Protein AF-A0A9Y2D6C5-F1 (afdb_monomer_lite)

Secondary structure (DSSP, 8-state):
----------SHHHHHHHHHHHHHHHHHHHHH-TT--S----HHHHHHHHHHHHHHHTTPPP--TTTTTT--HHHHHHHHHHHHHHHHHHHHHTT---HHHHHHHHHHHHHHHHHHHHHHHTT--HHHHHHHHHHHHHHHHHHTTHHHHT-

Structure (mmCIF, N/CA/C/O backbone):
data_AF-A0A9Y2D6C5-F1
#
_entry.id   AF-A0A9Y2D6C5-F1
#
loop_
_atom_site.group_PDB
_atom_site.id
_atom_site.type_symbol
_atom_site.label_atom_id
_atom_site.label_alt_id
_atom_site.label_comp_id
_atom_site.label_asym_id
_atom_site.label_entity_id
_atom_site.label_seq_id
_atom_site.pdbx_PDB_ins_code
_atom_site.Cartn_x
_atom_site.Cartn_y
_atom_site.Cartn_z
_atom_site.occupancy
_atom_site.B_iso_or_equiv
_atom_site.auth_seq_id
_atom_site.auth_comp_id
_atom_site.auth_asym_id
_atom_site.auth_atom_id
_atom_site.pdbx_PDB_model_num
ATOM 1 N N . MET A 1 1 ? 15.097 -62.625 -14.292 1.00 37.12 1 MET A N 1
ATOM 2 C CA . MET A 1 1 ? 15.618 -61.354 -13.739 1.00 37.12 1 MET A CA 1
ATOM 3 C C . MET A 1 1 ? 14.711 -60.206 -14.170 1.00 37.12 1 MET A C 1
ATOM 5 O O . MET A 1 1 ? 14.448 -60.089 -15.354 1.00 37.12 1 MET A O 1
ATOM 9 N N . LYS A 1 2 ? 14.295 -59.392 -13.185 1.00 38.72 2 LYS A N 1
ATOM 10 C CA . LYS A 1 2 ? 13.735 -58.022 -13.234 1.00 38.72 2 LYS A CA 1
ATOM 11 C C . LYS A 1 2 ? 12.312 -57.797 -13.781 1.00 38.72 2 LYS A C 1
ATOM 13 O O . LYS A 1 2 ? 12.084 -57.448 -14.929 1.00 38.72 2 LYS A O 1
ATOM 18 N N . THR A 1 3 ? 11.383 -57.868 -12.832 1.00 40.56 3 THR A N 1
ATOM 19 C CA . THR A 1 3 ? 10.107 -57.150 -12.725 1.00 40.56 3 THR A CA 1
ATOM 20 C C . THR A 1 3 ? 10.310 -55.629 -12.825 1.00 40.56 3 THR A C 1
ATOM 22 O O . THR A 1 3 ? 11.111 -55.081 -12.071 1.00 40.56 3 THR A O 1
ATOM 25 N N . PHE A 1 4 ? 9.542 -54.930 -13.667 1.00 43.41 4 PHE A N 1
ATOM 26 C CA . PHE A 1 4 ? 9.403 -53.467 -13.614 1.00 43.41 4 PHE A CA 1
ATOM 27 C C . PHE A 1 4 ? 7.960 -53.097 -13.252 1.00 43.41 4 PHE A C 1
ATOM 29 O O . PHE A 1 4 ? 7.025 -53.340 -14.010 1.00 43.41 4 PHE A O 1
ATOM 36 N N . LYS A 1 5 ? 7.783 -52.533 -12.051 1.00 42.78 5 LYS A N 1
ATOM 37 C CA . LYS A 1 5 ? 6.535 -51.917 -11.584 1.00 42.78 5 LYS A CA 1
ATOM 38 C C . LYS A 1 5 ? 6.410 -50.522 -12.201 1.00 42.78 5 LYS A C 1
ATOM 40 O O . LYS A 1 5 ? 7.245 -49.660 -11.935 1.00 42.78 5 LYS A O 1
ATOM 45 N N . THR A 1 6 ? 5.343 -50.279 -12.954 1.00 43.16 6 THR A N 1
ATOM 46 C CA . THR A 1 6 ? 4.955 -48.941 -13.420 1.00 43.16 6 THR A CA 1
ATOM 47 C C . THR A 1 6 ? 4.386 -48.144 -12.242 1.00 43.16 6 THR A C 1
ATOM 49 O O . THR A 1 6 ? 3.328 -48.468 -11.703 1.00 43.16 6 THR A O 1
ATOM 52 N N . VAL A 1 7 ? 5.118 -47.123 -11.792 1.00 46.84 7 VAL A N 1
ATOM 53 C CA . VAL A 1 7 ? 4.722 -46.241 -10.684 1.00 46.84 7 VAL A CA 1
ATOM 54 C C . VAL A 1 7 ? 3.661 -45.239 -11.159 1.00 46.84 7 VAL A C 1
ATOM 56 O O . VAL A 1 7 ? 3.818 -44.572 -12.179 1.00 46.84 7 VAL A O 1
ATOM 59 N N . LYS A 1 8 ? 2.565 -45.159 -10.394 1.00 45.28 8 LYS A N 1
ATOM 60 C CA . LYS A 1 8 ? 1.389 -44.291 -10.573 1.00 45.28 8 LYS A CA 1
ATOM 61 C C . LYS A 1 8 ? 1.767 -42.817 -10.782 1.00 45.28 8 LYS A C 1
ATOM 63 O O . LYS A 1 8 ? 2.337 -42.194 -9.892 1.00 45.28 8 LYS A O 1
ATOM 68 N N . ARG A 1 9 ? 1.329 -42.229 -11.899 1.00 48.34 9 ARG A N 1
ATOM 69 C CA . ARG A 1 9 ? 1.437 -40.792 -12.206 1.00 48.34 9 ARG A CA 1
ATOM 70 C C . ARG A 1 9 ? 0.037 -40.200 -12.431 1.00 48.34 9 ARG A C 1
ATOM 72 O O . ARG A 1 9 ? -0.296 -39.820 -13.540 1.00 48.34 9 ARG A O 1
ATOM 79 N N . PHE A 1 10 ? -0.830 -40.211 -11.413 1.00 46.44 10 PHE A N 1
ATOM 80 C CA . PHE A 1 10 ? -2.245 -39.822 -11.589 1.00 46.44 10 PHE A CA 1
ATOM 81 C C . PHE A 1 10 ? -2.892 -39.143 -10.366 1.00 46.44 10 PHE A C 1
ATOM 83 O O . PHE A 1 10 ? -4.060 -39.375 -10.067 1.00 46.44 10 PHE A O 1
ATOM 90 N N . THR A 1 11 ? -2.164 -38.277 -9.651 1.00 46.06 11 THR A N 1
ATOM 91 C CA . THR A 1 11 ? -2.726 -37.617 -8.447 1.00 46.06 11 THR A CA 1
ATOM 92 C C . THR A 1 11 ? -2.545 -36.099 -8.379 1.00 46.06 11 THR A C 1
ATOM 94 O O . THR A 1 11 ? -3.175 -35.456 -7.544 1.00 46.06 11 THR A O 1
ATOM 97 N N . THR A 1 12 ? -1.753 -35.486 -9.262 1.00 46.56 12 THR A N 1
ATOM 98 C CA . THR A 1 12 ? -1.398 -34.058 -9.138 1.00 46.56 12 THR A CA 1
ATOM 99 C C . THR A 1 12 ? -2.452 -33.115 -9.736 1.00 46.56 12 THR A C 1
ATOM 101 O O . THR A 1 12 ? -2.733 -32.066 -9.166 1.00 46.56 12 THR A O 1
ATOM 104 N N . ALA A 1 13 ? -3.118 -33.508 -10.828 1.00 43.19 13 ALA A N 1
ATOM 105 C CA . ALA A 1 13 ? -4.060 -32.635 -11.541 1.00 43.19 13 ALA A CA 1
ATOM 106 C C . ALA A 1 13 ? -5.384 -32.379 -10.790 1.00 43.19 13 ALA A C 1
ATOM 108 O O . ALA A 1 13 ? -5.996 -31.328 -10.962 1.00 43.19 13 ALA A O 1
ATOM 109 N N . LYS A 1 14 ? -5.831 -33.311 -9.930 1.00 35.56 14 LYS A N 1
ATOM 110 C CA . LYS A 1 14 ? -7.055 -33.112 -9.131 1.00 35.56 14 LYS A CA 1
ATOM 111 C C . LYS A 1 14 ? -6.865 -32.051 -8.047 1.00 35.56 14 LYS A C 1
ATOM 113 O O . LYS A 1 14 ? -7.753 -31.229 -7.871 1.00 35.56 14 LYS A O 1
ATOM 118 N N . ARG A 1 15 ? -5.704 -32.025 -7.379 1.00 43.91 15 ARG A N 1
ATOM 119 C CA . ARG A 1 15 ? -5.416 -31.077 -6.288 1.00 43.91 15 ARG A CA 1
ATOM 120 C C . ARG A 1 15 ? -5.474 -29.621 -6.745 1.00 43.91 15 ARG A C 1
ATOM 122 O O . ARG A 1 15 ? -6.024 -28.800 -6.027 1.00 43.91 15 ARG A O 1
ATOM 129 N N . PHE A 1 16 ? -4.978 -29.318 -7.944 1.00 39.47 16 PHE A N 1
ATOM 130 C CA . PHE A 1 16 ? -4.946 -27.945 -8.456 1.00 39.47 16 PHE A CA 1
ATOM 131 C C . PHE A 1 16 ? -6.354 -27.363 -8.674 1.00 39.47 16 PHE A C 1
ATOM 133 O O . PHE A 1 16 ? -6.621 -26.241 -8.260 1.00 39.47 16 PHE A O 1
ATOM 140 N N . LYS A 1 17 ? -7.287 -28.161 -9.221 1.00 36.88 17 LYS A N 1
ATOM 141 C CA . LYS A 1 17 ? -8.690 -27.745 -9.410 1.00 36.88 17 LYS A CA 1
ATOM 142 C C . LYS A 1 17 ? -9.463 -27.605 -8.094 1.00 36.88 17 LYS A C 1
ATOM 144 O O . LYS A 1 17 ? -10.357 -26.770 -7.993 1.00 36.88 17 LYS A O 1
ATOM 149 N N . THR A 1 18 ? -9.142 -28.420 -7.087 1.00 44.34 18 THR A N 1
ATOM 150 C CA . THR A 1 18 ? -9.790 -28.337 -5.768 1.00 44.34 18 THR A CA 1
ATOM 151 C C . THR A 1 18 ? -9.339 -27.098 -4.992 1.00 44.34 18 THR A C 1
ATOM 153 O O . THR A 1 18 ? -10.157 -26.482 -4.318 1.00 44.34 18 THR A O 1
ATOM 156 N N . VAL A 1 19 ? -8.067 -26.701 -5.115 1.00 48.78 19 VAL A N 1
ATOM 157 C CA . VAL A 1 19 ? -7.516 -25.519 -4.428 1.00 48.78 19 VAL A CA 1
ATOM 158 C C . VAL A 1 19 ? -8.100 -24.223 -4.992 1.00 48.78 19 VAL A C 1
ATOM 160 O O . VAL A 1 19 ? -8.519 -23.372 -4.213 1.00 48.78 19 VAL A O 1
ATOM 163 N N . THR A 1 20 ? -8.239 -24.104 -6.318 1.00 51.81 20 THR A N 1
ATOM 164 C CA . THR A 1 20 ? -8.937 -22.959 -6.927 1.00 51.81 20 THR A CA 1
ATOM 165 C C . THR A 1 20 ? -10.396 -22.891 -6.484 1.00 51.81 20 THR A C 1
ATOM 167 O O . THR A 1 20 ? -10.859 -21.824 -6.111 1.00 51.81 20 THR A O 1
ATOM 170 N N . GLY A 1 21 ? -11.101 -24.028 -6.430 1.00 44.16 21 GLY A N 1
ATOM 171 C CA . GLY A 1 21 ? -12.499 -24.071 -5.988 1.00 44.16 21 GLY A CA 1
ATOM 172 C C . GLY A 1 21 ? -12.695 -23.685 -4.518 1.00 44.16 21 GLY A C 1
ATOM 173 O O . GLY A 1 21 ? -13.663 -23.005 -4.192 1.00 44.16 21 GLY A O 1
ATOM 174 N N . LEU A 1 22 ? -11.764 -24.065 -3.637 1.00 55.28 22 LEU A N 1
ATOM 175 C CA . LEU A 1 22 ? -11.783 -23.671 -2.224 1.00 55.28 22 LEU A CA 1
ATOM 176 C C . LEU A 1 22 ? -11.484 -22.182 -2.037 1.00 55.28 22 LEU A C 1
ATOM 178 O O . LEU A 1 22 ? -12.144 -21.541 -1.228 1.00 55.28 22 LEU A O 1
ATOM 182 N N . ALA A 1 23 ? -10.546 -21.620 -2.802 1.00 55.78 23 ALA A N 1
ATOM 183 C CA . ALA A 1 23 ? -10.259 -20.188 -2.772 1.00 55.78 23 ALA A CA 1
ATOM 184 C C . ALA A 1 23 ? -11.454 -19.361 -3.276 1.00 55.78 23 ALA A C 1
ATOM 186 O O . ALA A 1 23 ? -11.815 -18.364 -2.657 1.00 55.78 23 ALA A O 1
ATOM 187 N N . SER A 1 24 ? -12.130 -19.812 -4.340 1.00 59.22 24 SER A N 1
ATOM 188 C CA . SER A 1 24 ? -13.368 -19.187 -4.820 1.00 59.22 24 SER A CA 1
ATOM 189 C C . SER A 1 24 ? -14.494 -19.285 -3.793 1.00 59.22 24 SER A C 1
ATOM 191 O O . SER A 1 24 ? -15.203 -18.309 -3.581 1.00 59.22 24 SER A O 1
ATOM 193 N N . LEU A 1 25 ? -14.649 -20.434 -3.123 1.00 57.53 25 LEU A N 1
ATOM 194 C CA . LEU A 1 25 ? -15.641 -20.596 -2.060 1.00 57.53 25 LEU A CA 1
ATOM 195 C C . LEU A 1 25 ? -15.322 -19.743 -0.835 1.00 57.53 25 LEU A C 1
ATOM 197 O O . LEU A 1 25 ? -16.247 -19.216 -0.239 1.00 57.53 25 LEU A O 1
ATOM 201 N N . ALA A 1 26 ? -14.051 -19.595 -0.463 1.00 58.72 26 ALA A N 1
ATOM 202 C CA . ALA A 1 26 ? -13.636 -18.728 0.633 1.00 58.72 26 ALA A CA 1
ATOM 203 C C . ALA A 1 26 ? -13.876 -17.252 0.292 1.00 58.72 26 ALA A C 1
ATOM 205 O O . ALA A 1 26 ? -14.363 -16.505 1.134 1.00 58.72 26 ALA A O 1
ATOM 206 N N . LEU A 1 27 ? -13.623 -16.851 -0.958 1.00 57.41 27 LEU A N 1
ATOM 207 C CA . LEU A 1 27 ? -13.899 -15.504 -1.445 1.00 57.41 27 LEU A CA 1
ATOM 208 C C . LEU A 1 27 ? -15.408 -15.217 -1.474 1.00 57.41 27 LEU A C 1
ATOM 210 O O . LEU A 1 27 ? -15.863 -14.206 -0.951 1.00 57.41 27 LEU A O 1
ATOM 214 N N . VAL A 1 28 ? -16.206 -16.145 -2.002 1.00 64.56 28 VAL A N 1
ATOM 215 C CA . VAL A 1 28 ? -17.672 -16.050 -2.006 1.00 64.56 28 VAL A CA 1
ATOM 216 C C . VAL A 1 28 ? -18.235 -16.110 -0.583 1.00 64.56 28 VAL A C 1
ATOM 218 O O . VAL A 1 28 ? -19.141 -15.351 -0.263 1.00 64.56 28 VAL A O 1
ATOM 221 N N . ALA A 1 29 ? -17.666 -16.929 0.305 1.00 55.84 29 ALA A N 1
ATOM 222 C CA . ALA A 1 29 ? -18.030 -16.968 1.718 1.00 55.84 29 ALA A CA 1
ATOM 223 C C . ALA A 1 29 ? -17.675 -15.661 2.434 1.00 55.84 29 ALA A C 1
ATOM 225 O O . ALA A 1 29 ? -18.483 -15.201 3.226 1.00 55.84 29 ALA A O 1
ATOM 226 N N . SER A 1 30 ? -16.545 -15.021 2.111 1.00 56.59 30 SER A N 1
ATOM 227 C CA . SER A 1 30 ? -16.181 -13.702 2.649 1.00 56.59 30 SER A CA 1
ATOM 228 C C . SER A 1 30 ? -17.066 -12.567 2.118 1.00 56.59 30 SER A C 1
ATOM 230 O O . SER A 1 30 ? -17.316 -11.600 2.830 1.00 56.59 30 SER A O 1
ATOM 232 N N . LEU A 1 31 ? -17.600 -12.708 0.898 1.00 53.84 31 LEU A N 1
ATOM 233 C CA . LEU A 1 31 ? -18.588 -11.791 0.320 1.00 53.84 31 LEU A CA 1
ATOM 234 C C . LEU A 1 31 ? -20.006 -12.023 0.880 1.00 53.84 31 LEU A C 1
ATOM 236 O O . LEU A 1 31 ? -20.797 -11.086 0.938 1.00 53.84 31 LEU A O 1
ATOM 240 N N . LEU A 1 32 ? -20.332 -13.255 1.294 1.00 51.47 32 LEU A N 1
ATOM 241 C CA . LEU A 1 32 ? -21.627 -13.644 1.875 1.00 51.47 32 LEU A CA 1
ATOM 242 C C . LEU A 1 32 ? -21.671 -13.536 3.407 1.00 51.47 32 LEU A C 1
ATOM 244 O O . LEU A 1 32 ? -22.756 -13.452 3.981 1.00 51.47 32 LEU A O 1
ATOM 248 N N . SER A 1 33 ? -20.524 -13.522 4.089 1.00 53.88 33 SER A N 1
ATOM 249 C CA . SER A 1 33 ? -20.432 -13.316 5.532 1.00 53.88 33 SER A CA 1
ATOM 250 C C . SER A 1 33 ? -20.535 -11.828 5.856 1.00 53.88 33 SER A C 1
ATOM 252 O O . SER A 1 33 ? -19.564 -11.197 6.274 1.00 53.88 33 SER A O 1
ATOM 254 N N . GLY A 1 34 ? -21.733 -11.264 5.717 1.00 42.78 34 GLY A N 1
ATOM 255 C CA . GLY A 1 34 ? -22.124 -9.974 6.299 1.00 42.78 34 GLY A CA 1
ATOM 256 C C . GLY A 1 34 ? -22.109 -9.961 7.840 1.00 42.78 34 GLY A C 1
ATOM 257 O O . GLY A 1 34 ? -22.995 -9.378 8.454 1.00 42.78 34 GLY A O 1
ATOM 258 N N . CYS A 1 35 ? -21.134 -10.629 8.467 1.00 46.06 35 CYS A N 1
ATOM 259 C CA . CYS A 1 35 ? -20.942 -10.759 9.913 1.00 46.06 35 CYS A CA 1
ATOM 260 C C . CYS A 1 35 ? -19.478 -10.557 10.359 1.00 46.06 35 CYS A C 1
ATOM 262 O O . CYS A 1 35 ? -19.142 -10.911 11.484 1.00 46.06 35 CYS A O 1
ATOM 264 N N . ALA A 1 36 ? -18.601 -9.993 9.524 1.00 49.31 36 ALA A N 1
ATOM 265 C CA . ALA A 1 36 ? -17.395 -9.334 10.026 1.00 49.31 36 ALA A CA 1
ATOM 266 C C . ALA A 1 36 ? -17.731 -7.844 10.134 1.00 49.31 36 ALA A C 1
ATOM 268 O O . ALA A 1 36 ? -17.971 -7.199 9.116 1.00 49.31 36 ALA A O 1
ATOM 269 N N . GLY A 1 37 ? -17.825 -7.309 11.353 1.00 54.44 37 GLY A N 1
ATOM 270 C CA . GLY A 1 37 ? -18.183 -5.910 11.636 1.00 54.44 37 GLY A CA 1
ATOM 271 C C . GLY A 1 37 ? -17.109 -4.899 11.228 1.00 54.44 37 GLY A C 1
ATOM 272 O O . GLY A 1 37 ? -16.874 -3.942 11.948 1.00 54.44 37 GLY A O 1
ATOM 273 N N . THR A 1 38 ? -16.411 -5.142 10.120 1.00 62.44 38 THR A N 1
ATOM 274 C CA . THR A 1 38 ? -15.333 -4.303 9.613 1.00 62.44 38 THR A CA 1
ATOM 275 C C . THR A 1 38 ? -15.766 -3.647 8.316 1.00 62.44 38 THR A C 1
ATOM 277 O O . THR A 1 38 ? -16.092 -4.332 7.344 1.00 62.44 38 THR A O 1
ATOM 280 N N . ARG A 1 39 ? -15.706 -2.315 8.270 1.00 81.62 39 ARG A N 1
ATOM 281 C CA . ARG A 1 39 ? -15.793 -1.529 7.032 1.00 81.62 39 ARG A CA 1
ATOM 282 C C . ARG A 1 39 ? -14.973 -2.158 5.908 1.00 81.62 39 ARG A C 1
ATOM 284 O O . ARG A 1 39 ? -13.772 -2.395 6.072 1.00 81.62 39 ARG A O 1
ATOM 291 N N . GLY A 1 40 ? -15.617 -2.315 4.753 1.00 83.81 40 GLY A N 1
ATOM 292 C CA . GLY A 1 40 ? -15.034 -2.926 3.563 1.00 83.81 40 GLY A CA 1
ATOM 293 C C . GLY A 1 40 ? -13.805 -2.200 2.988 1.00 83.81 40 GLY A C 1
ATOM 294 O O . GLY A 1 40 ? -13.244 -1.276 3.593 1.00 83.81 40 GLY A O 1
ATOM 295 N N . PRO A 1 41 ? -13.330 -2.636 1.810 1.00 87.38 41 PRO A N 1
ATOM 296 C CA . PRO A 1 41 ? -12.218 -1.999 1.109 1.00 87.38 41 PRO A CA 1
ATOM 297 C C . PRO A 1 41 ? -12.507 -0.521 0.836 1.00 87.38 41 PRO A C 1
ATOM 299 O O . PRO A 1 41 ? -13.551 -0.185 0.283 1.00 87.38 41 PRO A O 1
ATOM 302 N N . GLY A 1 42 ? -11.588 0.353 1.244 1.00 90.44 42 GLY A N 1
ATOM 303 C CA . GLY A 1 42 ? -11.646 1.777 0.942 1.00 90.44 42 GLY A CA 1
ATOM 304 C C . GLY A 1 42 ? -10.778 2.144 -0.261 1.00 90.44 42 GLY A C 1
ATOM 305 O O . GLY A 1 42 ? -10.341 1.291 -1.046 1.00 90.44 42 GLY A O 1
ATOM 306 N N . LEU A 1 43 ? -10.526 3.444 -0.402 1.00 93.56 43 LEU A N 1
ATOM 307 C CA . LEU A 1 43 ? -9.760 3.987 -1.520 1.00 93.56 43 LEU A CA 1
ATOM 308 C C . LEU A 1 43 ? -8.309 3.501 -1.522 1.00 93.56 43 LEU A C 1
ATOM 310 O O . LEU A 1 43 ? -7.805 3.148 -2.582 1.00 93.56 43 LEU A O 1
ATOM 314 N N . GLY A 1 44 ? -7.646 3.444 -0.366 1.00 93.62 44 GLY A N 1
ATOM 315 C CA . GLY A 1 44 ? -6.253 3.007 -0.256 1.00 93.62 44 GLY A CA 1
ATOM 316 C C . GLY A 1 44 ? -6.062 1.545 -0.613 1.00 93.62 44 GLY A C 1
ATOM 317 O O . GLY A 1 44 ? -5.167 1.202 -1.378 1.00 93.62 44 GLY A O 1
ATOM 318 N N . THR A 1 45 ? -6.953 0.683 -0.127 1.00 93.81 45 THR A N 1
ATOM 319 C CA . THR A 1 45 ? -6.985 -0.732 -0.503 1.00 93.81 45 THR A CA 1
ATOM 320 C C . THR A 1 45 ? -7.198 -0.893 -2.007 1.00 93.81 45 THR A C 1
ATOM 322 O O . THR A 1 45 ? -6.528 -1.711 -2.635 1.00 93.81 45 THR A O 1
ATOM 325 N N . THR A 1 46 ? -8.101 -0.102 -2.589 1.00 95.38 46 THR A N 1
ATOM 326 C CA . THR A 1 46 ? -8.388 -0.144 -4.028 1.00 95.38 46 THR A CA 1
ATOM 327 C C . THR A 1 46 ? -7.195 0.335 -4.852 1.00 95.38 46 THR A C 1
ATOM 329 O O . THR A 1 46 ? -6.819 -0.322 -5.822 1.00 95.38 46 T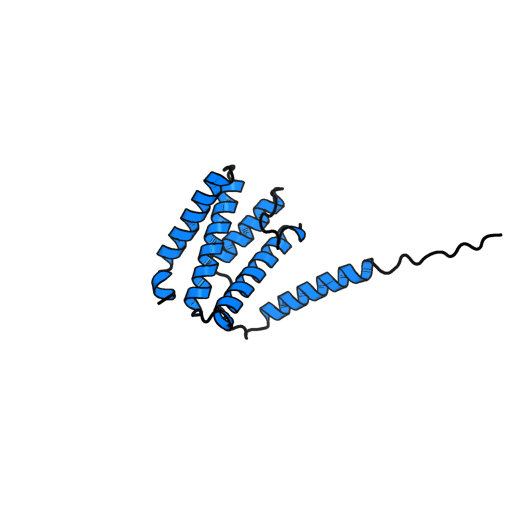HR A O 1
ATOM 332 N N . LEU A 1 47 ? -6.566 1.447 -4.464 1.00 96.19 47 LEU A N 1
ATOM 333 C CA . LEU A 1 47 ? -5.399 1.984 -5.159 1.00 96.19 47 LEU A CA 1
ATOM 334 C C . LEU A 1 47 ? -4.226 1.004 -5.106 1.00 96.19 47 LEU A C 1
ATOM 336 O O . LEU A 1 47 ? -3.628 0.711 -6.136 1.00 96.19 47 LEU A O 1
ATOM 340 N N . ASP A 1 48 ? -3.921 0.452 -3.934 1.00 95.81 48 ASP A N 1
ATOM 341 C CA . ASP A 1 48 ? -2.842 -0.523 -3.804 1.00 95.81 48 ASP A CA 1
ATOM 342 C C . ASP A 1 48 ? -3.104 -1.774 -4.649 1.00 95.81 48 ASP A C 1
ATOM 344 O O . ASP A 1 48 ? -2.259 -2.178 -5.438 1.00 95.81 48 ASP A O 1
ATOM 348 N N . ALA A 1 49 ? -4.304 -2.355 -4.566 1.00 94.75 49 ALA A N 1
ATOM 349 C CA . ALA A 1 49 ? -4.632 -3.567 -5.313 1.00 94.75 49 ALA A CA 1
ATOM 350 C C . ALA A 1 49 ? -4.592 -3.349 -6.834 1.00 94.75 49 ALA A C 1
ATOM 352 O O . ALA A 1 49 ? -4.041 -4.171 -7.565 1.00 94.75 49 ALA A O 1
ATOM 353 N N . THR A 1 50 ? -5.137 -2.231 -7.320 1.00 94.81 50 THR A N 1
ATOM 354 C CA . THR A 1 50 ? -5.133 -1.905 -8.757 1.00 94.81 50 THR A CA 1
ATOM 355 C C . THR A 1 50 ? -3.727 -1.640 -9.280 1.00 94.81 50 THR A C 1
ATOM 357 O O . THR A 1 50 ? -3.362 -2.147 -10.339 1.00 94.81 50 THR A O 1
ATOM 360 N N . THR A 1 51 ? -2.916 -0.897 -8.529 1.00 95.44 51 THR A N 1
ATOM 361 C CA . THR A 1 51 ? -1.532 -0.596 -8.916 1.00 95.44 51 THR A CA 1
ATOM 362 C C . THR A 1 51 ? -0.618 -1.813 -8.785 1.00 95.44 51 THR A C 1
ATOM 364 O O . THR A 1 51 ? 0.264 -1.977 -9.619 1.00 95.44 51 THR A O 1
ATOM 367 N N . THR A 1 52 ? -0.880 -2.709 -7.828 1.00 94.31 52 THR A N 1
ATOM 368 C CA . THR A 1 52 ? -0.220 -4.019 -7.713 1.00 94.31 52 THR A CA 1
ATOM 369 C C . THR A 1 52 ? -0.520 -4.879 -8.937 1.00 94.31 52 THR A C 1
ATOM 371 O O . THR A 1 52 ? 0.405 -5.332 -9.603 1.00 94.31 52 THR A O 1
ATOM 374 N N . ALA A 1 53 ? -1.802 -5.060 -9.289 1.00 95.19 53 ALA A N 1
ATOM 375 C CA . ALA A 1 53 ? -2.179 -5.821 -10.482 1.00 95.19 53 ALA A CA 1
ATOM 376 C C . ALA A 1 53 ? -1.508 -5.247 -11.735 1.00 95.19 53 ALA A C 1
ATOM 378 O O . ALA A 1 53 ? -0.935 -5.993 -12.521 1.00 95.19 53 ALA A O 1
ATOM 379 N N . TYR A 1 54 ? -1.543 -3.921 -11.891 1.00 95.62 54 TYR A N 1
ATOM 380 C CA . TYR A 1 54 ? -0.920 -3.247 -13.022 1.00 95.62 54 TYR A CA 1
ATOM 381 C C . TYR A 1 54 ? 0.595 -3.472 -13.061 1.00 95.62 54 TYR A C 1
ATOM 383 O O . TYR A 1 54 ? 1.121 -3.856 -14.101 1.00 95.62 54 TYR A O 1
ATOM 391 N N . ALA A 1 55 ? 1.303 -3.256 -11.950 1.00 93.94 55 ALA A N 1
ATOM 392 C CA . ALA A 1 55 ? 2.752 -3.418 -11.895 1.00 93.94 55 ALA A CA 1
ATOM 393 C C . ALA A 1 55 ? 3.163 -4.865 -12.218 1.00 93.94 55 ALA A C 1
ATOM 395 O O . ALA A 1 55 ? 4.025 -5.087 -13.065 1.00 93.94 55 ALA A O 1
ATOM 396 N N . LEU A 1 56 ? 2.502 -5.857 -11.620 1.00 94.81 56 LEU A N 1
ATOM 397 C CA . LEU A 1 56 ? 2.816 -7.267 -11.868 1.00 94.81 56 LEU A CA 1
ATOM 398 C C . LEU A 1 56 ? 2.525 -7.685 -13.316 1.00 94.81 56 LEU A C 1
ATOM 400 O O . LEU A 1 56 ? 3.326 -8.395 -13.920 1.00 94.81 56 LEU A O 1
ATOM 404 N N . ASP A 1 57 ? 1.433 -7.196 -13.908 1.00 95.31 57 ASP A N 1
ATOM 405 C CA . ASP A 1 57 ? 1.103 -7.451 -15.320 1.00 95.31 57 ASP A CA 1
ATOM 406 C C . ASP A 1 57 ? 2.139 -6.842 -16.289 1.00 95.31 57 ASP A C 1
ATOM 408 O O . ASP A 1 57 ? 2.319 -7.319 -17.407 1.00 95.31 57 ASP A O 1
ATOM 412 N N . HIS A 1 58 ? 2.890 -5.831 -15.838 1.00 94.19 58 HIS A N 1
ATOM 413 C CA . HIS A 1 58 ? 3.958 -5.177 -16.602 1.00 94.19 58 HIS A CA 1
ATOM 414 C C . HIS A 1 58 ? 5.367 -5.695 -16.261 1.00 94.19 58 HIS A C 1
ATOM 416 O O . HIS A 1 58 ? 6.360 -5.091 -16.669 1.00 94.19 58 HIS A O 1
ATOM 422 N N . GLY A 1 59 ? 5.473 -6.825 -15.555 1.00 92.06 59 GLY A N 1
ATOM 423 C CA . GLY A 1 59 ? 6.745 -7.509 -15.306 1.00 92.06 59 GLY A CA 1
ATOM 424 C C . GLY A 1 59 ? 7.557 -6.962 -14.133 1.00 92.06 59 GLY A C 1
ATOM 425 O O . GLY A 1 59 ? 8.755 -7.230 -14.057 1.00 92.06 59 GLY A O 1
ATOM 426 N N . TYR A 1 60 ? 6.931 -6.200 -13.234 1.00 92.81 60 TYR A N 1
ATOM 427 C CA . TYR A 1 60 ? 7.527 -5.861 -11.943 1.00 92.81 60 TYR A CA 1
ATOM 428 C C . TYR A 1 60 ? 7.374 -7.022 -10.952 1.00 92.81 60 TYR A C 1
ATOM 430 O O . TYR A 1 60 ? 6.503 -7.877 -11.108 1.00 92.81 60 TYR A O 1
ATOM 438 N N . ASP A 1 61 ? 8.201 -7.021 -9.907 1.00 92.62 61 ASP A N 1
ATOM 439 C CA . ASP A 1 61 ? 8.157 -8.019 -8.840 1.00 92.62 61 ASP A CA 1
ATOM 440 C C . ASP A 1 61 ? 7.352 -7.524 -7.630 1.00 92.62 61 ASP A C 1
ATOM 442 O O . ASP A 1 61 ? 7.442 -6.362 -7.226 1.00 92.62 61 ASP A O 1
ATOM 446 N N . GLU A 1 62 ? 6.603 -8.433 -7.006 1.00 91.31 62 GLU A N 1
ATOM 447 C CA . GLU A 1 62 ? 5.891 -8.168 -5.754 1.00 91.31 62 GLU A CA 1
ATOM 448 C C . GLU A 1 62 ? 6.885 -8.060 -4.589 1.00 91.31 62 GLU A C 1
ATOM 450 O O . GLU A 1 62 ? 7.599 -9.014 -4.264 1.00 91.31 62 GLU A O 1
ATOM 455 N N . ALA A 1 63 ? 6.906 -6.903 -3.926 1.00 88.75 63 ALA A N 1
ATOM 456 C CA . ALA A 1 63 ? 7.818 -6.636 -2.818 1.00 88.75 63 ALA A CA 1
ATOM 457 C C . ALA A 1 63 ? 7.389 -7.314 -1.506 1.00 88.75 63 ALA A C 1
ATOM 459 O O . ALA A 1 63 ? 8.226 -7.567 -0.636 1.00 88.75 63 ALA A O 1
ATOM 460 N N . ASN A 1 64 ? 6.097 -7.604 -1.329 1.00 86.12 64 ASN A N 1
ATOM 461 C CA . ASN A 1 64 ? 5.590 -8.233 -0.120 1.00 86.12 64 ASN A CA 1
ATOM 462 C C . ASN A 1 64 ? 5.878 -9.748 -0.128 1.00 86.12 64 ASN A C 1
ATOM 464 O O . ASN A 1 64 ? 5.306 -10.476 -0.942 1.00 86.12 64 ASN A O 1
ATOM 468 N N . PRO A 1 65 ? 6.677 -10.277 0.819 1.00 87.94 65 PRO A N 1
ATOM 469 C CA . PRO A 1 65 ? 7.050 -11.694 0.844 1.00 87.94 65 PRO A CA 1
ATOM 470 C C . PRO A 1 65 ? 5.869 -12.647 1.074 1.00 87.94 65 PRO A C 1
ATOM 472 O O . PRO A 1 65 ? 5.981 -13.838 0.795 1.00 87.94 65 PRO A O 1
ATOM 475 N N . LEU A 1 66 ? 4.742 -12.153 1.597 1.00 88.50 66 LEU A N 1
ATOM 476 C CA . LEU A 1 66 ? 3.523 -12.948 1.769 1.00 88.50 66 LEU A CA 1
ATOM 477 C C . LEU A 1 66 ? 2.733 -13.094 0.464 1.00 88.50 66 LEU A C 1
ATOM 479 O O . LEU A 1 66 ? 1.951 -14.031 0.323 1.00 88.50 66 LEU A O 1
ATOM 483 N N . LEU A 1 67 ? 2.920 -12.157 -0.464 1.00 89.88 67 LEU A N 1
ATOM 484 C CA . LEU A 1 67 ? 2.180 -12.068 -1.718 1.00 89.88 67 LEU A CA 1
ATOM 485 C C . LEU A 1 67 ? 3.021 -12.531 -2.914 1.00 89.88 67 LEU A C 1
ATOM 487 O O . LEU A 1 67 ? 2.483 -13.125 -3.845 1.00 89.88 67 LEU A O 1
ATOM 491 N N . SER A 1 68 ? 4.342 -12.355 -2.856 1.00 89.56 68 SER A N 1
ATOM 492 C CA . SER A 1 68 ? 5.265 -12.717 -3.933 1.00 89.56 68 SER A CA 1
ATOM 493 C C . SER A 1 68 ? 5.218 -14.183 -4.390 1.00 89.56 68 SER A C 1
ATOM 495 O O . SER A 1 68 ? 5.408 -14.417 -5.584 1.00 89.56 68 SER A O 1
ATOM 497 N N . PRO A 1 69 ? 4.882 -15.188 -3.549 1.00 92.75 69 PRO A N 1
ATOM 498 C CA . PRO A 1 69 ? 4.745 -16.565 -4.023 1.00 92.75 69 PRO A CA 1
ATOM 499 C C . PRO A 1 69 ? 3.520 -16.819 -4.917 1.00 92.75 69 PRO A C 1
ATOM 501 O O . PRO A 1 69 ? 3.435 -17.892 -5.513 1.00 92.75 69 PRO A O 1
ATOM 504 N N . ILE A 1 70 ? 2.550 -15.894 -4.982 1.00 91.00 70 ILE A N 1
ATOM 505 C CA . ILE A 1 70 ? 1.319 -16.069 -5.770 1.00 91.00 70 ILE A CA 1
ATOM 506 C C . ILE A 1 70 ? 1.626 -15.984 -7.269 1.00 91.00 70 ILE A C 1
ATOM 508 O O . ILE A 1 70 ? 1.124 -16.804 -8.038 1.00 91.00 70 ILE A O 1
ATOM 512 N N . GLY A 1 71 ? 2.448 -15.016 -7.680 1.00 81.00 71 GLY A N 1
ATOM 513 C CA . GLY A 1 71 ? 2.940 -14.842 -9.053 1.00 81.00 71 GLY A CA 1
ATOM 514 C C . GLY A 1 71 ? 1.901 -14.405 -10.095 1.00 81.00 71 GLY A C 1
ATOM 515 O O . GLY A 1 71 ? 2.276 -13.825 -11.107 1.00 81.00 71 GLY A O 1
ATOM 516 N N . ASP A 1 72 ? 0.608 -14.644 -9.871 1.00 92.88 72 ASP A N 1
ATOM 517 C CA . ASP A 1 72 ? -0.470 -14.152 -10.735 1.00 92.88 72 ASP A CA 1
ATOM 518 C C . ASP A 1 72 ? -0.878 -12.714 -10.346 1.00 92.88 72 ASP A C 1
ATOM 520 O O . ASP A 1 72 ? -1.211 -12.491 -9.174 1.00 92.88 72 ASP A O 1
ATOM 524 N N . PRO A 1 73 ? -0.900 -11.742 -11.282 1.00 92.44 73 PRO A N 1
ATOM 525 C CA . PRO A 1 73 ? -1.180 -10.336 -10.976 1.00 92.44 73 PRO A CA 1
ATOM 526 C C . PRO A 1 73 ? -2.525 -10.100 -10.277 1.00 92.44 73 PRO A C 1
ATOM 528 O O . PRO A 1 73 ? -2.607 -9.389 -9.272 1.00 92.44 73 PRO A O 1
ATOM 531 N N . TYR A 1 74 ? -3.594 -10.720 -10.781 1.00 92.31 74 TYR A N 1
ATOM 532 C CA . TYR A 1 74 ? -4.954 -10.464 -10.308 1.00 92.31 74 TYR A CA 1
ATOM 533 C C . TYR A 1 74 ? -5.246 -11.181 -8.995 1.00 92.31 74 TYR A C 1
ATOM 535 O O . TYR A 1 74 ? -5.871 -10.601 -8.108 1.00 92.31 74 TYR A O 1
ATOM 543 N N . LEU A 1 75 ? -4.769 -12.417 -8.835 1.00 91.38 75 LEU A N 1
ATOM 544 C CA . LEU A 1 75 ? -4.849 -13.140 -7.569 1.00 91.38 75 LEU A CA 1
ATOM 545 C C . LEU A 1 75 ? -4.011 -12.458 -6.490 1.00 91.38 75 LEU A C 1
ATOM 547 O O . LEU A 1 75 ? -4.446 -12.416 -5.342 1.00 91.38 75 LEU A O 1
ATOM 551 N N . THR A 1 76 ? -2.858 -11.891 -6.846 1.00 91.56 76 THR A N 1
ATOM 552 C CA . THR A 1 76 ? -2.020 -11.135 -5.908 1.00 91.56 76 THR A CA 1
ATOM 553 C C . THR A 1 76 ? -2.729 -9.871 -5.432 1.00 91.56 76 THR A C 1
ATOM 555 O O . THR A 1 76 ? -2.807 -9.625 -4.228 1.00 91.56 76 THR A O 1
ATOM 558 N N . ALA A 1 77 ? -3.351 -9.120 -6.343 1.00 92.25 77 ALA A N 1
ATOM 559 C CA . ALA A 1 77 ? -4.173 -7.966 -5.987 1.00 92.25 77 ALA A CA 1
ATOM 560 C C . ALA A 1 77 ? -5.375 -8.344 -5.104 1.00 92.25 77 ALA A C 1
ATOM 562 O O . ALA A 1 77 ? -5.661 -7.679 -4.110 1.00 92.25 77 ALA A O 1
ATOM 563 N N . LEU A 1 78 ? -6.058 -9.448 -5.407 1.00 93.25 78 LEU A N 1
ATOM 564 C CA . LEU A 1 78 ? -7.162 -9.951 -4.585 1.00 93.25 78 LEU A CA 1
ATOM 565 C C . LEU A 1 78 ? -6.692 -10.391 -3.193 1.00 93.25 78 LEU A C 1
ATOM 567 O O . LEU A 1 78 ? -7.339 -10.090 -2.187 1.00 93.25 78 LEU A O 1
ATOM 571 N N . ALA A 1 79 ? -5.541 -11.058 -3.121 1.00 91.62 79 ALA A N 1
ATOM 572 C CA . ALA A 1 79 ? -4.910 -11.434 -1.866 1.00 91.62 79 ALA A CA 1
ATOM 573 C C . ALA A 1 79 ? -4.484 -10.201 -1.059 1.00 91.62 79 ALA A C 1
ATOM 575 O O . ALA A 1 79 ? -4.639 -10.200 0.161 1.00 91.62 79 ALA A O 1
ATOM 576 N N . SER A 1 80 ? -4.028 -9.126 -1.709 1.00 92.94 80 SER A N 1
ATOM 577 C CA . SER A 1 80 ? -3.666 -7.878 -1.030 1.00 92.94 80 SER A CA 1
ATOM 578 C C . SER A 1 80 ? -4.885 -7.173 -0.419 1.00 92.94 80 SER A C 1
ATOM 580 O O . SER A 1 80 ? -4.767 -6.592 0.664 1.00 92.94 80 SER A O 1
ATOM 582 N N . ILE A 1 81 ? -6.063 -7.265 -1.053 1.00 93.19 81 ILE A N 1
ATOM 583 C CA . ILE A 1 81 ? -7.343 -6.817 -0.477 1.00 93.19 81 ILE A CA 1
ATOM 584 C C . ILE A 1 81 ? -7.681 -7.664 0.750 1.00 93.19 81 ILE A C 1
ATOM 586 O O . ILE A 1 81 ? -7.922 -7.115 1.827 1.00 93.19 81 ILE A O 1
ATOM 590 N N . GLY A 1 82 ? -7.667 -8.993 0.604 1.00 90.19 82 GLY A N 1
ATOM 591 C CA . GLY A 1 82 ? -7.977 -9.924 1.691 1.00 90.19 82 GLY A CA 1
ATOM 592 C C . GLY A 1 82 ? -7.056 -9.744 2.899 1.00 90.19 82 GLY A C 1
ATOM 593 O O . GLY A 1 82 ? -7.527 -9.692 4.033 1.00 90.19 82 GLY A O 1
ATOM 594 N N . LEU A 1 83 ? -5.758 -9.551 2.658 1.00 91.12 83 LEU A N 1
ATOM 595 C CA . LEU A 1 83 ? -4.766 -9.288 3.695 1.00 91.12 83 LEU A CA 1
ATOM 596 C C . LEU A 1 83 ? -5.091 -8.005 4.467 1.00 91.12 83 LEU A C 1
ATOM 598 O O . LEU A 1 83 ? -5.097 -8.023 5.694 1.00 91.12 83 LEU A O 1
ATOM 602 N N . LYS A 1 84 ? -5.442 -6.912 3.781 1.00 92.94 84 LYS A N 1
ATOM 603 C CA . LYS A 1 84 ? -5.832 -5.657 4.444 1.00 92.94 84 LYS A CA 1
ATOM 604 C C . LYS A 1 84 ? -7.115 -5.802 5.254 1.00 92.94 84 LYS A C 1
ATOM 606 O O . LYS A 1 84 ? -7.173 -5.295 6.369 1.00 92.94 84 LYS A O 1
ATOM 611 N N . GLN A 1 85 ? -8.122 -6.514 4.743 1.00 91.50 85 GLN A N 1
ATOM 612 C CA . GLN A 1 85 ? -9.339 -6.792 5.518 1.00 91.50 85 GLN A CA 1
ATOM 613 C C . GLN A 1 85 ? -9.033 -7.632 6.763 1.00 91.50 85 GLN A C 1
ATOM 615 O O . GLN A 1 85 ? -9.510 -7.315 7.850 1.00 91.50 85 GLN A O 1
ATOM 620 N N . GLY A 1 86 ? -8.166 -8.640 6.632 1.00 88.31 86 GLY A N 1
ATOM 621 C CA . GLY A 1 86 ? -7.682 -9.431 7.763 1.00 88.31 86 GLY A CA 1
ATOM 622 C C . GLY A 1 86 ? -6.951 -8.581 8.804 1.00 88.31 86 GLY A C 1
ATOM 623 O O . GLY A 1 86 ? -7.185 -8.751 9.997 1.00 88.31 86 GLY A O 1
ATOM 624 N N . VAL A 1 87 ? -6.129 -7.619 8.372 1.00 90.88 87 VAL A N 1
ATOM 625 C CA . VAL A 1 87 ? -5.455 -6.674 9.277 1.00 90.88 87 VAL A CA 1
ATOM 626 C C . VAL A 1 87 ? -6.460 -5.757 9.976 1.00 90.88 87 VAL A C 1
ATOM 628 O O . VAL A 1 87 ? -6.358 -5.596 11.188 1.00 90.88 87 VAL A O 1
ATOM 631 N N . LYS A 1 88 ? -7.456 -5.196 9.271 1.00 91.62 88 LYS A N 1
ATOM 632 C CA . LYS A 1 88 ? -8.514 -4.380 9.904 1.00 91.62 88 LYS A CA 1
ATOM 633 C C . LYS A 1 88 ? -9.239 -5.163 10.992 1.00 91.62 88 LYS A C 1
ATOM 635 O O . LYS A 1 88 ? -9.388 -4.666 12.104 1.00 91.62 88 LYS A O 1
ATOM 640 N N . TYR A 1 89 ? -9.643 -6.391 10.670 1.00 87.81 89 TYR A N 1
ATOM 641 C CA . TYR A 1 89 ? -10.290 -7.289 11.618 1.00 87.81 89 TYR A CA 1
ATOM 642 C C . TYR A 1 89 ? 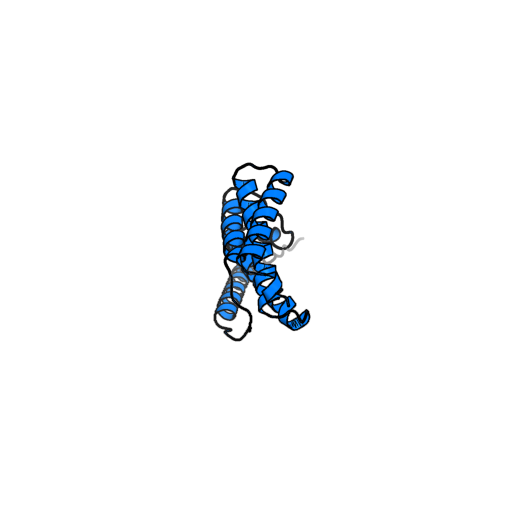-9.389 -7.578 12.816 1.00 87.81 89 TYR A C 1
ATOM 644 O O . TYR A 1 89 ? -9.820 -7.414 13.950 1.00 87.81 89 TYR A O 1
ATOM 652 N N . ALA A 1 90 ? -8.124 -7.931 12.585 1.00 86.75 90 ALA A N 1
ATOM 653 C CA . ALA A 1 90 ? -7.204 -8.248 13.667 1.00 86.75 90 ALA A CA 1
ATOM 654 C C . ALA A 1 90 ? -6.919 -7.044 14.579 1.00 86.75 90 ALA A C 1
ATOM 656 O O . ALA A 1 90 ? -6.876 -7.200 15.797 1.00 86.75 90 ALA A O 1
ATOM 657 N N . LEU A 1 91 ? -6.759 -5.845 14.012 1.00 88.81 91 LEU A N 1
ATOM 658 C CA . LEU A 1 91 ? -6.569 -4.612 14.779 1.00 88.81 91 LEU A CA 1
ATOM 659 C C . LEU A 1 91 ? -7.797 -4.272 15.624 1.00 88.81 91 LEU A C 1
ATOM 661 O O . LEU A 1 91 ? -7.644 -3.856 16.771 1.00 88.81 91 LEU A O 1
ATOM 665 N N . HIS A 1 92 ? -8.994 -4.461 15.070 1.00 87.69 92 HIS A N 1
ATOM 666 C CA . HIS A 1 92 ? -10.228 -4.184 15.786 1.00 87.69 92 HIS A CA 1
ATOM 667 C C . HIS A 1 92 ? -10.505 -5.217 16.885 1.00 87.69 92 HIS A C 1
ATOM 669 O O . HIS A 1 92 ? -10.613 -4.862 18.056 1.00 87.69 92 HIS A O 1
ATOM 675 N N . GLU A 1 93 ? -10.561 -6.495 16.512 1.00 86.12 93 GLU A N 1
ATOM 676 C CA . GLU A 1 93 ? -10.986 -7.585 17.392 1.00 86.12 93 GLU A CA 1
ATOM 677 C C . GLU A 1 93 ? -9.919 -7.947 18.432 1.00 86.12 93 GLU A C 1
ATOM 679 O O . GLU A 1 93 ? -10.225 -8.145 19.605 1.00 86.12 93 GLU A O 1
ATOM 684 N N . TYR A 1 94 ? -8.651 -8.025 18.020 1.00 86.56 94 TYR A N 1
ATOM 685 C CA . TYR A 1 94 ? -7.559 -8.477 18.891 1.00 86.56 94 TYR A CA 1
ATOM 686 C C . TYR A 1 94 ? -6.651 -7.337 19.355 1.00 86.56 94 TYR A C 1
ATOM 688 O O . TYR A 1 94 ? -6.016 -7.447 20.402 1.00 86.56 94 TYR A O 1
ATOM 696 N N . GLY A 1 95 ? -6.572 -6.249 18.588 1.00 86.12 95 GLY A N 1
ATOM 697 C CA . GLY A 1 95 ? -5.769 -5.073 18.926 1.00 86.12 95 GLY A CA 1
ATOM 698 C C . GLY A 1 95 ? -6.491 -4.049 19.802 1.00 86.12 95 GLY A C 1
ATOM 699 O O . GLY A 1 95 ? -5.844 -3.127 20.294 1.00 86.12 95 GLY A O 1
ATOM 700 N N . GLY A 1 96 ? -7.811 -4.179 19.992 1.00 86.25 96 GLY A N 1
ATOM 701 C CA . GLY A 1 96 ? -8.619 -3.224 20.758 1.00 86.25 96 GLY A CA 1
ATOM 702 C C . GLY A 1 96 ? -8.696 -1.831 20.124 1.00 86.25 96 GLY A C 1
ATOM 703 O O . GLY A 1 96 ? -9.098 -0.872 20.783 1.00 86.25 96 GLY A O 1
ATOM 704 N N . VAL A 1 97 ? -8.295 -1.699 18.857 1.00 88.75 97 VAL A N 1
ATOM 705 C CA . VAL A 1 97 ? -8.370 -0.443 18.116 1.00 88.75 97 VAL A CA 1
ATOM 706 C C . VAL A 1 97 ? -9.822 -0.223 17.703 1.00 88.75 97 VAL A C 1
ATOM 708 O O . VAL A 1 97 ? -10.513 -1.150 17.274 1.00 88.75 97 VAL A O 1
ATOM 711 N N . ASN A 1 98 ? -10.316 1.009 17.819 1.00 89.56 98 ASN A N 1
ATOM 712 C CA . ASN A 1 98 ? -11.663 1.298 17.345 1.00 89.56 98 ASN A CA 1
ATOM 713 C C . ASN A 1 98 ? -11.763 1.015 15.824 1.00 89.56 98 ASN A C 1
ATOM 715 O O . ASN A 1 98 ? -10.776 1.091 15.084 1.00 89.56 98 ASN A O 1
ATOM 719 N N . GLU A 1 99 ? -12.957 0.670 15.346 1.00 89.06 99 GLU A N 1
ATOM 720 C CA . GLU A 1 99 ? -13.144 0.246 13.954 1.00 89.06 99 GLU A CA 1
ATOM 721 C C . GLU A 1 99 ? -12.708 1.330 12.946 1.00 89.06 99 GLU A C 1
ATOM 723 O O . GLU A 1 99 ? -12.124 1.031 11.903 1.00 89.06 99 GLU A O 1
ATOM 728 N N . ALA A 1 100 ? -12.954 2.606 13.260 1.00 90.69 100 ALA A N 1
ATOM 729 C CA . ALA A 1 100 ? -12.634 3.724 12.379 1.00 90.69 100 ALA A CA 1
ATOM 730 C C . ALA A 1 100 ? -11.120 3.925 12.224 1.00 90.69 100 ALA A C 1
ATOM 732 O O . ALA A 1 100 ? -10.632 4.076 11.107 1.00 90.69 100 ALA A O 1
ATOM 733 N N . CYS A 1 101 ? -10.382 3.871 13.323 1.00 90.94 101 CYS A N 1
ATOM 734 C CA . CYS A 1 101 ? -8.936 3.976 13.389 1.00 90.94 101 CYS A CA 1
ATOM 735 C C . CYS A 1 101 ? -8.266 2.790 12.692 1.00 90.94 101 CYS A C 1
ATOM 737 O O . CYS A 1 101 ? -7.373 2.983 11.869 1.00 90.94 101 CYS A O 1
ATOM 739 N N . ALA A 1 102 ? -8.750 1.566 12.940 1.00 92.00 102 ALA A N 1
ATOM 740 C CA . ALA A 1 102 ? -8.277 0.377 12.236 1.00 92.00 102 ALA A CA 1
ATOM 741 C C . ALA A 1 102 ? -8.518 0.500 10.723 1.00 92.00 102 ALA A C 1
ATOM 743 O O . ALA A 1 102 ? -7.627 0.223 9.920 1.00 92.00 102 ALA A O 1
ATOM 744 N N . HIS A 1 103 ? -9.702 0.971 10.322 1.00 92.75 103 HIS A N 1
ATOM 745 C CA . HIS A 1 103 ? -10.032 1.187 8.920 1.00 92.75 103 HIS A CA 1
ATOM 746 C C . HIS A 1 103 ? -9.125 2.242 8.277 1.00 92.75 103 HIS A C 1
ATOM 748 O O . HIS A 1 103 ? -8.435 1.926 7.311 1.00 92.75 103 HIS A O 1
ATOM 754 N N . TYR A 1 104 ? -9.099 3.472 8.793 1.00 93.81 104 TYR A N 1
ATOM 755 C CA . TYR A 1 104 ? -8.344 4.561 8.173 1.00 93.81 104 TYR A CA 1
ATOM 756 C C . TYR A 1 104 ? -6.834 4.348 8.251 1.00 93.81 104 TYR A C 1
ATOM 758 O O . TYR A 1 104 ? -6.152 4.675 7.289 1.00 93.81 104 TYR A O 1
ATOM 766 N N . GLY A 1 105 ? -6.314 3.719 9.308 1.00 93.25 105 GLY A N 1
ATOM 767 C CA . GLY A 1 105 ? -4.900 3.348 9.388 1.00 93.25 105 GLY A CA 1
ATOM 768 C C . GLY A 1 105 ? -4.491 2.368 8.285 1.00 93.25 105 GLY A C 1
ATOM 769 O O . GLY A 1 105 ? -3.492 2.584 7.596 1.00 93.25 105 GLY A O 1
ATOM 770 N N . VAL A 1 106 ? -5.294 1.324 8.052 1.00 94.88 106 VAL A N 1
ATOM 771 C CA . VAL A 1 106 ? -5.033 0.359 6.970 1.00 94.88 106 VAL A CA 1
ATOM 772 C C . VAL A 1 106 ? -5.219 0.994 5.591 1.00 94.88 106 VAL A C 1
ATOM 774 O O . VAL A 1 106 ? -4.437 0.721 4.682 1.00 94.88 106 VAL A O 1
ATOM 777 N N . GLU A 1 107 ? -6.213 1.865 5.414 1.00 95.88 107 GLU A N 1
ATOM 778 C CA . GLU A 1 107 ? -6.404 2.587 4.152 1.00 95.88 107 GLU A CA 1
ATOM 779 C C . GLU A 1 107 ? -5.270 3.586 3.875 1.00 95.88 107 GLU A C 1
ATOM 781 O O . GLU A 1 107 ? -4.810 3.673 2.741 1.00 95.88 107 GLU A O 1
ATOM 786 N N . THR A 1 108 ? -4.737 4.263 4.891 1.00 96.75 108 THR A N 1
ATOM 787 C CA . THR A 1 108 ? -3.533 5.095 4.765 1.00 96.75 108 THR A CA 1
ATOM 788 C C . THR A 1 108 ? -2.328 4.273 4.330 1.00 96.75 108 THR A C 1
ATOM 790 O O . THR A 1 108 ? -1.609 4.680 3.421 1.00 96.75 108 THR A O 1
ATOM 793 N N . ALA A 1 109 ? -2.119 3.095 4.925 1.00 95.75 109 ALA A N 1
ATOM 794 C CA . ALA A 1 109 ? -1.051 2.195 4.498 1.00 95.75 109 ALA A CA 1
ATOM 795 C C . ALA A 1 109 ? -1.244 1.733 3.041 1.00 95.75 109 ALA A C 1
ATOM 797 O O . ALA A 1 109 ? -0.281 1.694 2.277 1.00 95.75 109 ALA A O 1
ATOM 798 N N . GLY A 1 110 ? -2.488 1.453 2.635 1.00 95.62 110 GLY A N 1
ATOM 799 C CA . GLY A 1 110 ? -2.833 1.162 1.242 1.00 95.62 110 GLY A CA 1
ATOM 800 C C . GLY A 1 110 ? -2.544 2.336 0.301 1.00 95.62 110 GLY A C 1
ATOM 801 O O . GLY A 1 110 ? -1.962 2.141 -0.759 1.00 95.62 110 GLY A O 1
ATOM 802 N N . MET A 1 111 ? -2.857 3.570 0.700 1.00 97.25 111 MET A N 1
ATOM 803 C CA . MET A 1 111 ? -2.503 4.763 -0.078 1.00 97.25 111 MET A CA 1
ATOM 804 C C . MET A 1 111 ? -0.995 4.927 -0.236 1.00 97.25 111 MET A C 1
ATOM 806 O O . MET A 1 111 ? -0.528 5.239 -1.331 1.00 97.25 111 MET A O 1
ATOM 810 N N . THR A 1 112 ? -0.229 4.656 0.821 1.00 96.50 112 THR A N 1
ATOM 811 C CA . THR A 1 112 ? 1.234 4.663 0.757 1.00 96.50 112 THR A CA 1
ATOM 812 C C . THR A 1 112 ? 1.760 3.641 -0.243 1.00 96.50 112 THR A C 1
ATOM 814 O O . THR A 1 112 ? 2.573 3.985 -1.101 1.00 96.50 112 THR A O 1
ATOM 817 N N . ALA A 1 113 ? 1.289 2.395 -0.154 1.00 95.19 113 ALA A N 1
ATOM 818 C CA . ALA A 1 113 ? 1.712 1.320 -1.045 1.00 95.19 113 ALA A CA 1
ATOM 819 C C . ALA A 1 113 ? 1.318 1.603 -2.505 1.00 95.19 113 ALA A C 1
ATOM 821 O O . ALA A 1 113 ? 2.164 1.549 -3.394 1.00 95.19 113 ALA A O 1
ATOM 822 N N . GLY A 1 114 ? 0.079 2.037 -2.746 1.00 95.25 114 GLY A N 1
ATOM 823 C CA . GLY A 1 114 ? -0.386 2.398 -4.082 1.00 95.25 114 GLY A CA 1
ATOM 824 C C . GLY A 1 114 ? 0.363 3.590 -4.687 1.00 95.25 114 GLY A C 1
ATOM 825 O O . GLY A 1 114 ? 0.723 3.564 -5.863 1.00 95.25 114 GLY A O 1
ATOM 826 N N . GLY A 1 115 ? 0.666 4.614 -3.883 1.00 95.88 115 GLY A N 1
ATOM 827 C CA . GLY A 1 115 ? 1.498 5.743 -4.305 1.00 95.88 115 GLY A CA 1
ATOM 828 C C . GLY A 1 115 ? 2.933 5.325 -4.642 1.00 95.88 115 GLY A C 1
ATOM 829 O O . GLY A 1 115 ? 3.504 5.808 -5.621 1.00 95.88 115 GLY A O 1
ATOM 830 N N . TRP A 1 116 ? 3.500 4.385 -3.882 1.00 95.50 116 TRP A N 1
ATOM 831 C CA . TRP A 1 116 ? 4.809 3.812 -4.185 1.00 95.50 116 TRP A CA 1
ATOM 832 C C . TRP A 1 116 ? 4.789 3.021 -5.499 1.00 95.50 116 TRP A C 1
ATOM 834 O O . TRP A 1 116 ? 5.629 3.282 -6.361 1.00 95.50 116 TRP A O 1
ATOM 844 N N . ASN A 1 117 ? 3.800 2.146 -5.705 1.00 94.31 117 ASN A N 1
ATOM 845 C CA . ASN A 1 117 ? 3.633 1.388 -6.949 1.00 94.31 117 ASN A CA 1
ATOM 846 C C . ASN A 1 117 ? 3.529 2.319 -8.165 1.00 94.31 117 ASN A C 1
ATOM 848 O O . ASN A 1 117 ? 4.227 2.116 -9.157 1.00 94.31 117 ASN A O 1
ATOM 852 N N . LEU A 1 118 ? 2.720 3.382 -8.078 1.00 95.31 118 LEU A N 1
ATOM 853 C CA . LEU A 1 118 ? 2.611 4.389 -9.140 1.00 95.31 118 LEU A CA 1
ATOM 854 C C . LEU A 1 118 ? 3.951 5.056 -9.446 1.00 95.31 118 LEU A C 1
ATOM 856 O O . LEU A 1 118 ? 4.287 5.245 -10.613 1.00 95.31 118 LEU A O 1
ATOM 860 N N . ALA A 1 119 ? 4.724 5.402 -8.417 1.00 94.69 119 ALA A N 1
ATOM 861 C CA . ALA A 1 119 ? 6.031 6.015 -8.605 1.00 94.69 119 ALA A CA 1
ATOM 862 C C . ALA A 1 119 ? 7.006 5.062 -9.312 1.00 94.69 119 ALA A C 1
ATOM 864 O O . ALA A 1 119 ? 7.685 5.472 -10.251 1.00 94.69 119 ALA A O 1
ATOM 865 N N . ILE A 1 120 ? 7.046 3.790 -8.905 1.00 93.69 120 ILE A N 1
ATOM 866 C CA . ILE A 1 120 ? 7.882 2.759 -9.537 1.00 93.69 120 ILE A CA 1
ATOM 867 C C . ILE A 1 120 ? 7.485 2.540 -11.002 1.00 93.69 120 ILE A C 1
ATOM 869 O O . ILE A 1 120 ? 8.344 2.523 -11.885 1.00 93.69 120 ILE A O 1
ATOM 873 N N . VAL A 1 121 ? 6.183 2.435 -11.272 1.00 93.00 121 VAL A N 1
ATOM 874 C CA . VAL A 1 121 ? 5.634 2.293 -12.628 1.00 93.00 121 VAL A CA 1
ATOM 875 C C . VAL A 1 121 ? 5.955 3.514 -13.494 1.00 93.00 121 VAL A C 1
ATOM 877 O O . VAL A 1 121 ? 6.249 3.375 -14.678 1.00 93.00 121 VAL A O 1
ATOM 880 N N . ALA A 1 122 ? 5.969 4.712 -12.910 1.00 93.12 122 ALA A N 1
ATOM 881 C CA . ALA A 1 122 ? 6.379 5.941 -13.588 1.00 93.12 122 ALA A CA 1
ATOM 882 C C . ALA A 1 122 ? 7.904 6.049 -13.815 1.00 93.12 122 ALA A C 1
ATOM 884 O O . ALA A 1 122 ? 8.372 7.048 -14.361 1.00 93.12 122 ALA A O 1
ATOM 885 N N . GLY A 1 123 ? 8.687 5.044 -13.408 1.00 90.88 123 GLY A N 1
ATOM 886 C CA . GLY A 1 123 ? 10.137 4.991 -13.599 1.00 90.88 123 GLY A CA 1
ATOM 887 C C . GLY A 1 123 ? 10.956 5.577 -12.448 1.00 90.88 123 GLY A C 1
ATOM 888 O O . GLY A 1 123 ? 12.159 5.791 -12.603 1.00 90.88 123 GLY A O 1
ATOM 889 N N . ALA A 1 124 ? 10.347 5.848 -11.290 1.00 90.00 124 ALA A N 1
ATOM 890 C CA . ALA A 1 124 ? 11.098 6.262 -10.113 1.00 90.00 124 ALA A CA 1
ATOM 891 C C . ALA A 1 124 ? 11.912 5.088 -9.547 1.00 90.00 124 ALA A C 1
ATOM 893 O O . ALA A 1 124 ? 11.453 3.948 -9.493 1.00 90.00 124 ALA A O 1
ATOM 894 N N . ALA A 1 125 ? 13.112 5.381 -9.046 1.00 89.06 125 ALA A N 1
ATOM 895 C CA . ALA A 1 125 ? 13.849 4.425 -8.228 1.00 89.06 125 ALA A CA 1
ATOM 896 C C . ALA A 1 125 ? 13.123 4.180 -6.891 1.00 89.06 125 ALA A C 1
ATOM 898 O O . ALA A 1 125 ? 12.394 5.048 -6.402 1.00 89.06 125 ALA A O 1
ATOM 899 N N . SER A 1 126 ? 13.377 3.036 -6.246 1.00 84.69 126 SER A N 1
ATOM 900 C CA . SER A 1 126 ? 12.655 2.637 -5.029 1.00 84.69 126 SER A CA 1
ATOM 901 C C . SER A 1 126 ? 12.757 3.636 -3.880 1.00 84.69 126 SER A C 1
ATOM 903 O O . SER A 1 126 ? 11.748 3.909 -3.241 1.00 84.69 126 SER A O 1
ATOM 905 N N . GLY A 1 127 ? 13.931 4.236 -3.652 1.00 85.25 127 GLY A N 1
ATOM 906 C CA . GLY A 1 127 ? 14.120 5.248 -2.604 1.00 85.25 127 GLY A CA 1
ATOM 907 C C . GLY A 1 127 ? 13.207 6.472 -2.782 1.00 85.25 127 GLY A C 1
ATOM 908 O O . GLY A 1 127 ? 12.376 6.733 -1.914 1.00 85.25 127 GLY A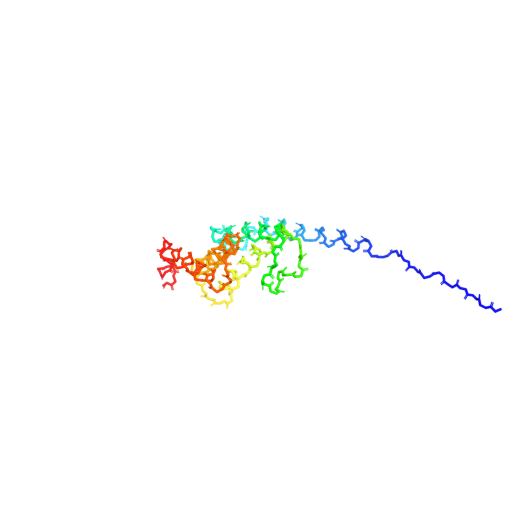 O 1
ATOM 909 N N . PRO A 1 128 ? 13.297 7.199 -3.912 1.00 83.88 128 PRO A N 1
ATOM 910 C CA . PRO A 1 128 ? 12.357 8.274 -4.238 1.00 83.88 128 PRO A CA 1
ATOM 911 C C . PRO A 1 128 ? 10.891 7.825 -4.274 1.00 83.88 128 PRO A C 1
ATOM 913 O O . PRO A 1 128 ? 10.015 8.563 -3.830 1.00 83.88 128 PRO A O 1
ATOM 916 N N . GLY A 1 129 ? 10.616 6.606 -4.748 1.00 88.19 129 GLY A N 1
ATOM 917 C CA . GLY A 1 129 ? 9.26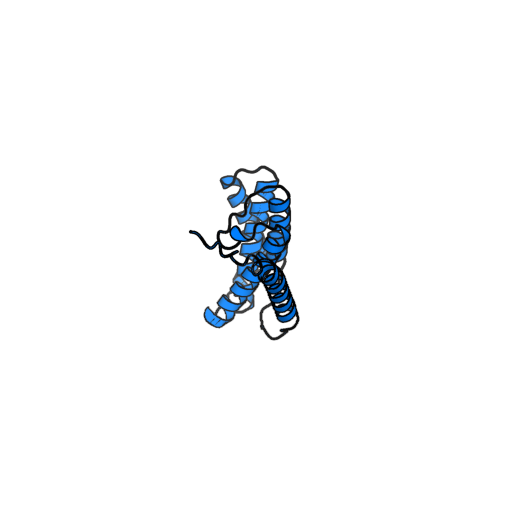8 6.044 -4.768 1.00 88.19 129 GLY A CA 1
ATOM 918 C C . GLY A 1 129 ? 8.639 5.936 -3.376 1.00 88.19 129 GLY A C 1
ATOM 919 O O . GLY A 1 129 ? 7.458 6.238 -3.226 1.00 88.19 129 GLY A O 1
ATOM 920 N N . LEU A 1 130 ? 9.419 5.588 -2.348 1.00 90.69 130 LEU A N 1
ATOM 921 C CA . LEU A 1 130 ? 8.937 5.551 -0.962 1.00 90.69 130 LEU A CA 1
ATOM 922 C C . LEU A 1 130 ? 8.528 6.936 -0.449 1.00 90.69 130 LEU A C 1
ATOM 924 O O . LEU A 1 130 ? 7.571 7.041 0.313 1.00 90.69 130 LEU A O 1
ATOM 928 N N . ILE A 1 131 ? 9.213 8.000 -0.882 1.00 93.38 131 ILE A N 1
ATOM 929 C CA . ILE A 1 131 ? 8.845 9.380 -0.528 1.00 93.38 131 ILE A CA 1
ATOM 930 C C . ILE A 1 131 ? 7.485 9.722 -1.141 1.00 93.38 131 ILE A C 1
ATOM 932 O O . ILE A 1 131 ? 6.616 10.246 -0.448 1.00 93.38 131 ILE A O 1
ATOM 936 N N . ILE A 1 132 ? 7.276 9.385 -2.417 1.00 93.75 132 ILE A N 1
ATOM 937 C CA . ILE A 1 132 ? 5.985 9.596 -3.086 1.00 93.75 132 ILE A CA 1
ATOM 938 C C . ILE A 1 132 ? 4.880 8.793 -2.399 1.00 93.75 132 ILE A C 1
ATOM 940 O O . ILE A 1 132 ? 3.830 9.353 -2.090 1.00 93.75 132 ILE A O 1
ATOM 944 N N . GLY A 1 133 ? 5.130 7.522 -2.078 1.00 93.94 133 GLY A N 1
ATOM 945 C CA . GLY A 1 133 ? 4.205 6.715 -1.286 1.00 93.94 133 GLY A CA 1
ATOM 946 C C . GLY A 1 133 ? 3.855 7.392 0.040 1.00 93.94 133 GLY A C 1
ATOM 947 O O . GLY A 1 133 ? 2.682 7.599 0.343 1.00 93.94 133 GLY A O 1
ATOM 948 N N . ALA A 1 134 ? 4.855 7.828 0.808 1.00 95.12 134 ALA A N 1
ATOM 949 C CA . ALA A 1 134 ? 4.627 8.504 2.083 1.00 95.12 134 ALA A CA 1
ATOM 950 C C . ALA A 1 134 ? 3.765 9.772 1.936 1.00 95.12 134 ALA A C 1
ATOM 952 O O . ALA A 1 134 ? 2.893 10.009 2.770 1.00 95.12 134 ALA A O 1
ATOM 953 N N . LEU A 1 135 ? 3.948 10.558 0.868 1.00 96.25 135 LEU A N 1
ATOM 954 C CA . LEU A 1 135 ? 3.116 11.734 0.591 1.00 96.25 135 LEU A CA 1
ATOM 955 C C . LEU A 1 135 ? 1.650 11.363 0.326 1.00 96.25 135 LEU A C 1
ATOM 957 O O . LEU A 1 135 ? 0.761 12.044 0.834 1.00 96.25 135 LEU A O 1
ATOM 961 N N . PHE A 1 136 ? 1.387 10.280 -0.412 1.00 95.88 136 PHE A N 1
ATOM 962 C CA . PHE A 1 136 ? 0.025 9.774 -0.621 1.00 95.88 136 PHE A CA 1
ATOM 963 C C . PHE A 1 136 ? -0.611 9.318 0.696 1.00 95.88 1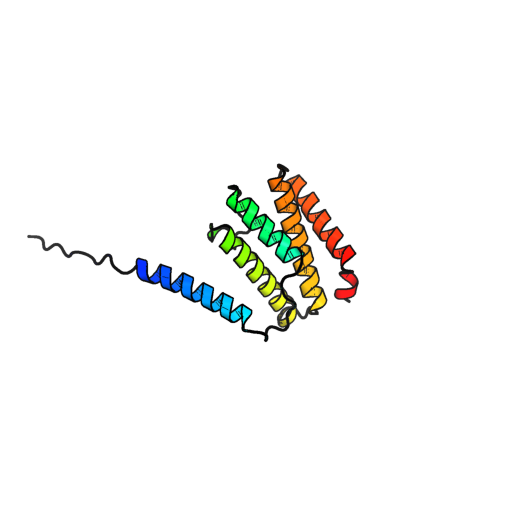36 PHE A C 1
ATOM 965 O O . PHE A 1 136 ? -1.753 9.675 0.984 1.00 95.88 136 PHE A O 1
ATOM 972 N N . GLY A 1 137 ? 0.134 8.582 1.523 1.00 94.88 137 GLY A N 1
ATOM 973 C CA . GLY A 1 137 ? -0.330 8.139 2.835 1.00 94.88 137 GLY A CA 1
ATOM 974 C C . GLY A 1 137 ? -0.652 9.295 3.779 1.00 94.88 137 GLY A C 1
ATOM 975 O O . GLY A 1 137 ? -1.753 9.364 4.323 1.00 94.88 137 GLY A O 1
ATOM 976 N N . VAL A 1 138 ? 0.286 10.231 3.953 1.00 95.31 138 VAL A N 1
ATOM 977 C CA . VAL A 1 138 ? 0.099 11.413 4.811 1.00 95.31 138 VAL A CA 1
ATOM 978 C C . VAL A 1 138 ? -1.038 12.285 4.286 1.00 95.31 138 VAL A C 1
ATOM 980 O O . VAL A 1 138 ? -1.901 12.689 5.062 1.00 95.31 138 VAL A O 1
ATOM 983 N N . GLY A 1 139 ? -1.083 12.534 2.975 1.00 95.62 139 GLY A N 1
ATOM 984 C CA . GLY A 1 139 ? -2.156 13.301 2.348 1.00 95.62 139 GLY A CA 1
ATOM 985 C C . GLY A 1 139 ? -3.527 12.675 2.590 1.00 95.62 139 GLY A C 1
ATOM 986 O O . GLY A 1 139 ? -4.459 13.374 2.978 1.00 95.62 139 GLY A O 1
ATOM 987 N N . TYR A 1 140 ? -3.640 11.352 2.447 1.00 95.75 140 TYR A N 1
ATOM 988 C CA . TYR A 1 140 ? -4.875 10.638 2.750 1.00 95.75 140 TYR A CA 1
ATOM 989 C C . TYR A 1 140 ? -5.236 10.706 4.237 1.00 95.75 140 TYR A C 1
ATOM 991 O O . TYR A 1 140 ? -6.384 10.993 4.558 1.00 95.75 140 TYR A O 1
ATOM 999 N N . TRP A 1 141 ? -4.276 10.495 5.146 1.00 94.50 141 TRP A N 1
ATOM 1000 C CA . TRP A 1 141 ? -4.512 10.555 6.595 1.00 94.50 141 TRP A CA 1
ATOM 1001 C C . TRP A 1 141 ? -5.068 11.909 7.043 1.00 94.50 141 TRP A C 1
ATOM 1003 O O . TRP A 1 141 ? -6.008 11.960 7.834 1.00 94.50 141 TRP A O 1
ATOM 1013 N N . LEU A 1 142 ? -4.508 12.996 6.508 1.00 94.38 142 LEU A N 1
ATOM 1014 C CA . LEU A 1 142 ? -4.989 14.353 6.760 1.00 94.38 142 LEU A CA 1
ATOM 1015 C C . LEU A 1 142 ? -6.362 14.597 6.126 1.00 94.38 142 LEU A C 1
ATOM 1017 O O . LEU A 1 142 ? -7.195 15.265 6.723 1.00 94.38 142 LEU A O 1
ATOM 1021 N N . TRP A 1 143 ? -6.615 14.049 4.936 1.00 93.88 143 TRP A N 1
ATOM 1022 C CA . TRP A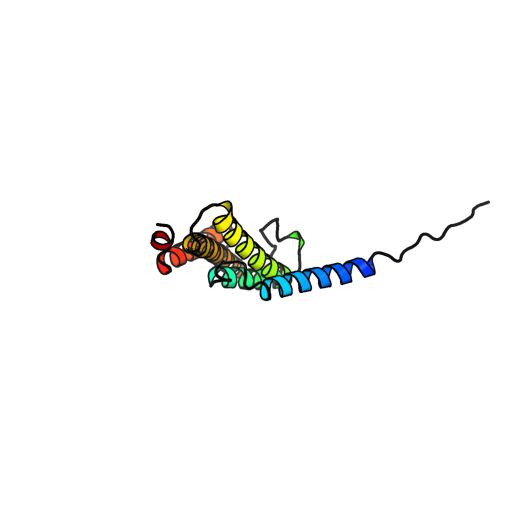 1 143 ? -7.889 14.219 4.236 1.00 93.88 143 TRP A CA 1
ATOM 1023 C C . TRP A 1 143 ? -9.064 13.516 4.930 1.00 93.88 143 TRP A C 1
ATOM 1025 O O . TRP A 1 143 ? -10.177 14.034 4.911 1.00 93.88 143 TRP A O 1
ATOM 1035 N N . VAL A 1 144 ? -8.828 12.357 5.548 1.00 91.62 144 VAL A N 1
ATOM 1036 C CA . VAL A 1 144 ? -9.867 11.592 6.262 1.00 91.62 144 VAL A CA 1
ATOM 1037 C C . VAL A 1 144 ? -9.966 11.925 7.754 1.00 91.62 144 VAL A C 1
ATOM 1039 O O . VAL A 1 144 ? -10.648 11.205 8.482 1.00 91.62 144 VAL A O 1
ATOM 1042 N N . ASP A 1 145 ? -9.270 12.968 8.222 1.00 88.56 145 ASP A N 1
ATOM 1043 C CA . ASP A 1 145 ? -9.165 13.330 9.642 1.00 88.56 145 ASP A CA 1
ATOM 1044 C C . ASP A 1 145 ? -8.773 12.132 10.534 1.00 88.56 145 ASP A C 1
ATOM 1046 O O . ASP A 1 145 ? -9.345 11.900 11.603 1.00 88.56 145 ASP A O 1
ATOM 1050 N N . GLY A 1 146 ? -7.780 11.344 10.103 1.00 79.50 146 GLY A N 1
ATOM 1051 C CA . GLY A 1 146 ? -7.427 10.067 10.737 1.00 79.50 146 GLY A CA 1
ATOM 1052 C C . GLY A 1 146 ? -7.102 10.169 12.232 1.00 79.50 146 GLY A C 1
ATOM 1053 O O . GLY A 1 146 ? -7.419 9.260 12.997 1.00 79.50 146 GLY A O 1
ATOM 1054 N N . GLU A 1 147 ? -6.558 11.304 12.688 1.00 81.12 147 GLU A N 1
ATOM 1055 C CA . GLU A 1 147 ? -6.340 11.547 14.120 1.00 81.12 147 GLU A CA 1
ATOM 1056 C C . GLU A 1 147 ? -7.636 11.541 14.928 1.00 81.12 147 GLU A C 1
ATOM 1058 O O . GLU A 1 147 ? -7.664 11.005 16.032 1.00 81.12 147 GLU A O 1
ATOM 1063 N N . GLN A 1 148 ? -8.707 12.135 14.399 1.00 84.44 148 GLN A N 1
ATOM 1064 C CA . GLN A 1 148 ? -9.996 12.166 15.084 1.00 84.44 148 GLN A CA 1
ATOM 1065 C C . GLN A 1 148 ? -10.609 10.772 15.139 1.00 84.44 148 GLN A C 1
ATOM 1067 O O . GLN A 1 148 ? -11.216 10.408 16.140 1.00 84.44 148 GLN A O 1
ATOM 1072 N N . ALA A 1 149 ? -10.400 9.972 14.092 1.00 79.38 149 ALA A N 1
ATOM 1073 C CA . ALA A 1 149 ? -10.860 8.595 14.063 1.00 79.38 149 ALA A CA 1
ATOM 1074 C C . ALA A 1 149 ? -10.158 7.697 15.092 1.00 79.38 149 ALA A C 1
ATOM 1076 O O . ALA A 1 149 ? -10.707 6.652 15.419 1.00 79.38 149 ALA A O 1
ATOM 1077 N N . CYS A 1 150 ? -8.981 8.079 15.599 1.00 82.00 150 CYS A N 1
ATOM 1078 C CA . CYS A 1 150 ? -8.194 7.319 16.578 1.00 82.00 150 CYS A CA 1
ATOM 1079 C C . CYS A 1 150 ? -8.232 7.870 18.013 1.00 82.00 150 CYS A C 1
ATOM 1081 O O . CYS A 1 150 ? -7.519 7.343 18.868 1.00 82.00 150 CYS A O 1
ATOM 1083 N N . ARG A 1 151 ? -9.024 8.913 18.277 1.00 79.56 151 ARG A N 1
ATOM 1084 C CA . ARG A 1 151 ? -9.310 9.406 19.635 1.00 79.56 151 ARG A CA 1
ATOM 1085 C C . ARG A 1 151 ? -10.500 8.673 20.243 1.00 79.56 151 ARG A C 1
ATOM 1087 O O . ARG A 1 151 ? -10.514 8.575 21.487 1.00 79.56 151 ARG A O 1
#

Sequence (151 aa):
MKTFKTVKRFTTAKRFKTVTGLASLALVASLLSGCAGTRGPGLGTTLDATTTAYALDHGYDEANPLLSPIGDPYLTALASIGLKQGVKYALHEYGGVNEACAHYGVETAGMTAGGWNLAIVAGAASGPGLIIGALFGVGYWLWVDGEQACR

Foldseek 3Di:
DDDDDDDDPPDDVVVVVVVVVVVVVVVVVVVVCPPLPADADDPLLVLLLVLQLVCLVVPHADPDPVLRVVSHSNVSSVVSRVVLRVQLSCCVVVVVFPRQLSRLVSSLLSQLNSQLSVCVVVVHDNVVSSVSSNCRSVVSCVVSVSVVSRD

pLDDT: mean 80.6, std 19.25, range [35.56, 97.25]

Radius of gyration: 20.08 Å; chains: 1; bounding box: 38×76×37 Å